Protein AF-X0TMW6-F1 (afdb_monomer)

Foldseek 3Di:
DDDDDPDPDDVVVVLPQCDWFLCSFPPQHPVLSVLCVVLPNGTLVSLLPDDLVSSVVSVDDSVSSVRSNVSSVVRDDDDDDDPVVVVVD

pLDDT: mean 86.21, std 16.92, range [39.09, 98.12]

Mean predicted aligned error: 8.36 Å

Sequence (89 aa):
MVRMDEKAVDPREYYRAKYQTIEDLPGLGPAGASKLRESGFRTVQAIATATLIELKAAGIGEDTALKAIKAARMSLEVKFVTGAELLEL

Organism: NCBI:txid412755

InterPro domains:
  IPR010995 DNA repair Rad51/transcription factor NusA, alpha-helical [SSF47794] (18-73)
  IPR060101 SAM-like helix-hairpin-helix tandem [PF14520] (22-73)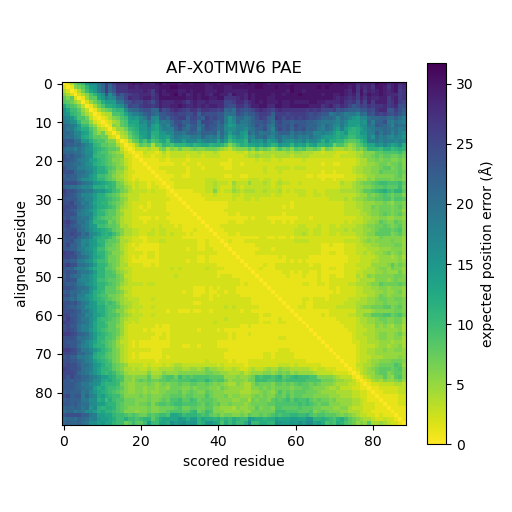

Radius of gyration: 17.72 Å; Cα contacts (8 Å, |Δi|>4): 81; chains: 1; bounding box: 32×45×48 Å

Solvent-accessible surface area (backbone atoms only — not comparable to full-atom values): 5396 Å² total; per-residue (Å²): 136,84,84,74,84,81,72,78,75,58,76,68,66,81,64,67,45,84,48,80,46,49,51,63,32,61,82,24,46,71,72,54,36,48,38,32,41,77,67,69,41,80,44,35,65,48,44,38,73,51,53,67,66,59,40,40,74,39,72,40,55,68,71,41,36,52,46,28,27,52,52,33,45,73,40,53,88,81,81,90,72,54,80,68,58,60,76,74,109

Secondary structure (DSSP, 8-state):
----------TTGGG--S--SGGGSTT--HHHHHHHHHTT--SHHHHHH--HHHHHHTT--HHHHHHHHHHHHHHS------HHHHHH-

Structure (mmCIF, N/CA/C/O backbone):
data_AF-X0TMW6-F1
#
_entry.id   AF-X0TMW6-F1
#
loop_
_atom_site.group_PDB
_atom_site.id
_atom_site.type_symbol
_atom_site.label_atom_id
_atom_site.label_alt_id
_atom_site.label_comp_id
_atom_site.label_asym_id
_atom_site.label_entity_id
_atom_site.label_seq_id
_atom_site.pdbx_PDB_ins_code
_atom_site.Cartn_x
_atom_site.Cartn_y
_atom_site.Cartn_z
_atom_site.occupancy
_atom_site.B_iso_or_equiv
_atom_site.auth_seq_id
_atom_site.auth_comp_id
_atom_site.auth_asym_id
_atom_site.auth_atom_id
_atom_site.pdbx_PDB_model_num
ATOM 1 N N . MET A 1 1 ? 2.147 -36.324 -36.890 1.00 40.59 1 MET A N 1
ATOM 2 C CA . MET A 1 1 ? 2.440 -34.886 -37.068 1.00 40.59 1 MET A CA 1
ATOM 3 C C . MET A 1 1 ? 1.279 -34.123 -36.450 1.00 40.59 1 MET A C 1
ATOM 5 O O . MET A 1 1 ? 0.228 -34.027 -37.068 1.00 40.59 1 MET A O 1
ATOM 9 N N . VAL A 1 2 ? 1.395 -33.760 -35.171 1.00 39.09 2 VAL A N 1
ATOM 10 C CA . VAL A 1 2 ? 0.295 -33.146 -34.413 1.00 39.09 2 VAL A CA 1
ATOM 11 C C . VAL A 1 2 ? 0.237 -31.667 -34.781 1.00 39.09 2 VAL A C 1
ATOM 13 O O . VAL A 1 2 ? 1.223 -30.958 -34.601 1.00 39.09 2 VAL A O 1
ATOM 16 N N . ARG A 1 3 ? -0.898 -31.210 -35.312 1.00 48.31 3 ARG A N 1
ATOM 17 C CA . ARG A 1 3 ? -1.256 -29.791 -35.273 1.00 48.31 3 ARG A CA 1
ATOM 18 C C . ARG A 1 3 ? -1.893 -29.566 -33.909 1.00 48.31 3 ARG A C 1
ATOM 20 O O . ARG A 1 3 ? -2.975 -30.087 -33.668 1.00 48.31 3 ARG A O 1
ATOM 27 N N . MET A 1 4 ? -1.165 -28.915 -33.008 1.00 46.34 4 MET A N 1
ATOM 28 C CA . MET A 1 4 ? -1.722 -28.417 -31.756 1.00 46.34 4 MET A CA 1
ATOM 29 C C . MET A 1 4 ? -2.144 -26.972 -31.980 1.00 46.34 4 MET A C 1
ATOM 31 O O . MET A 1 4 ? -1.369 -26.165 -32.487 1.00 46.34 4 MET A O 1
ATOM 35 N N . ASP A 1 5 ? -3.396 -26.704 -31.649 1.00 50.72 5 ASP A N 1
ATOM 36 C CA . ASP A 1 5 ? -4.048 -25.409 -31.645 1.00 50.72 5 ASP A CA 1
ATOM 37 C C . ASP A 1 5 ? -3.246 -24.373 -30.843 1.00 50.72 5 ASP A C 1
ATOM 39 O O . ASP A 1 5 ? -3.239 -24.379 -29.611 1.00 50.72 5 ASP A O 1
ATOM 43 N N . GLU A 1 6 ? -2.600 -23.441 -31.540 1.00 52.47 6 GLU A N 1
ATOM 44 C CA . GLU A 1 6 ? -2.086 -22.213 -30.941 1.00 52.47 6 GLU A CA 1
ATOM 45 C C . GLU A 1 6 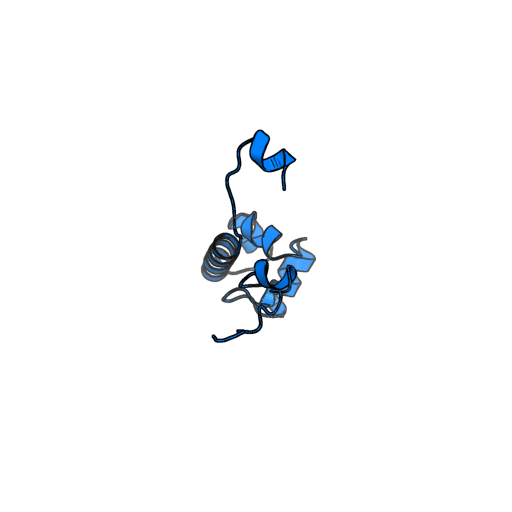? -3.276 -21.265 -30.737 1.00 52.47 6 GLU A C 1
ATOM 47 O O . GLU A 1 6 ? -3.599 -20.425 -31.577 1.00 52.47 6 GLU A O 1
ATOM 52 N N . LYS A 1 7 ? -4.015 -21.451 -29.636 1.00 51.19 7 LYS A N 1
ATOM 53 C CA . LYS A 1 7 ? -4.957 -20.424 -29.187 1.00 51.19 7 LYS A CA 1
ATOM 54 C C . LYS A 1 7 ? -4.141 -19.194 -28.803 1.00 51.19 7 LYS A C 1
ATOM 56 O O . LYS A 1 7 ? -3.396 -19.237 -27.829 1.00 51.19 7 LYS A O 1
ATOM 61 N N . ALA A 1 8 ? -4.307 -18.117 -29.566 1.00 53.62 8 ALA A N 1
ATOM 62 C CA . ALA A 1 8 ? -3.790 -16.801 -29.224 1.00 53.62 8 ALA A CA 1
ATOM 63 C C . ALA A 1 8 ? -4.200 -16.458 -27.782 1.00 53.62 8 ALA A C 1
ATOM 65 O O . ALA A 1 8 ? -5.391 -16.363 -27.477 1.00 53.62 8 ALA A O 1
ATOM 66 N N . VAL A 1 9 ? -3.212 -16.331 -26.894 1.00 54.84 9 VAL A N 1
ATOM 67 C CA . VAL A 1 9 ? -3.413 -15.818 -25.536 1.00 54.84 9 VAL A CA 1
ATOM 68 C C . VAL A 1 9 ? -3.932 -14.393 -25.684 1.00 54.84 9 VAL A C 1
ATOM 70 O O . VAL A 1 9 ? -3.284 -13.564 -26.324 1.00 54.84 9 VAL A O 1
ATOM 73 N N . ASP A 1 10 ? -5.123 -14.120 -25.152 1.00 58.16 10 ASP A N 1
ATOM 74 C CA . ASP A 1 10 ? -5.682 -12.773 -25.168 1.00 58.16 10 ASP A CA 1
ATOM 75 C C . ASP A 1 10 ? -4.682 -11.829 -24.468 1.00 58.16 10 ASP A C 1
ATOM 77 O O . ASP A 1 10 ? -4.292 -12.102 -23.330 1.00 58.16 10 ASP A O 1
ATOM 81 N N . PRO A 1 11 ? -4.237 -10.728 -25.102 1.00 53.44 11 PRO A N 1
ATOM 82 C CA . PRO A 1 11 ? -3.215 -9.853 -24.526 1.00 53.44 11 PRO A CA 1
ATOM 83 C C . PRO A 1 11 ? -3.612 -9.264 -23.162 1.00 53.44 11 PRO A C 1
ATOM 85 O O . PRO A 1 11 ? -2.756 -8.789 -22.420 1.00 53.44 11 PRO A O 1
ATOM 88 N N . ARG A 1 12 ? -4.904 -9.291 -22.803 1.00 58.00 12 ARG A N 1
ATOM 89 C CA . ARG A 1 12 ? -5.412 -8.826 -21.507 1.00 58.00 12 ARG A CA 1
ATOM 90 C C . ARG A 1 12 ? -5.272 -9.892 -20.418 1.00 58.00 12 ARG A C 1
ATOM 92 O O . ARG A 1 12 ? -5.275 -9.527 -19.245 1.00 58.00 12 ARG A O 1
ATOM 99 N N . GLU A 1 13 ? -5.096 -11.172 -20.761 1.00 56.53 13 GLU A N 1
ATOM 100 C CA . GLU A 1 13 ? -4.718 -12.207 -19.785 1.00 56.53 13 GLU A CA 1
ATOM 101 C C . GLU A 1 13 ? -3.308 -11.980 -19.232 1.00 56.53 13 GLU A C 1
ATOM 103 O O . GLU A 1 13 ? -3.068 -12.266 -18.058 1.00 56.53 13 GLU A O 1
ATOM 108 N N . TYR A 1 14 ? -2.407 -11.384 -20.024 1.00 51.56 14 TYR A N 1
ATOM 109 C CA . TYR A 1 14 ? -1.038 -11.062 -19.604 1.00 51.56 14 TYR A CA 1
ATOM 110 C C . TYR A 1 14 ? -0.996 -10.079 -18.415 1.00 51.56 14 TYR A C 1
ATOM 112 O O . TYR A 1 14 ? -0.055 -10.090 -17.630 1.00 51.56 14 TYR A O 1
ATOM 120 N N . TYR A 1 15 ? -2.051 -9.277 -18.223 1.00 56.75 15 TYR A N 1
ATOM 121 C CA . TYR A 1 15 ? -2.136 -8.252 -17.176 1.00 56.75 15 TYR A CA 1
ATOM 122 C C . TYR A 1 15 ? -3.155 -8.560 -16.082 1.00 56.75 15 TYR A C 1
ATOM 124 O O . TYR A 1 15 ? -3.660 -7.636 -15.435 1.00 56.75 15 TYR A O 1
ATOM 132 N N . ARG A 1 16 ? -3.495 -9.833 -15.838 1.00 62.88 16 ARG A N 1
ATOM 133 C CA . ARG A 1 16 ? -4.407 -10.160 -14.737 1.00 62.88 16 ARG A CA 1
ATOM 134 C C . ARG A 1 16 ? -3.710 -9.947 -13.389 1.00 62.88 16 ARG A C 1
ATOM 136 O O . ARG A 1 16 ? -3.206 -10.879 -12.769 1.00 62.88 16 ARG A O 1
ATOM 143 N N . ALA A 1 17 ? -3.696 -8.694 -12.936 1.00 68.81 17 ALA A N 1
ATOM 144 C CA . ALA A 1 17 ? -3.207 -8.314 -11.624 1.00 68.81 17 ALA A CA 1
ATOM 145 C C . ALA A 1 17 ? -3.939 -9.138 -10.562 1.00 68.81 17 ALA A C 1
ATOM 147 O O . ALA A 1 17 ? -5.160 -9.310 -10.618 1.00 68.81 17 ALA A O 1
ATOM 148 N N . LYS A 1 18 ? -3.181 -9.645 -9.585 1.00 83.88 18 LYS A N 1
ATOM 149 C CA . LYS A 1 18 ? -3.710 -10.482 -8.499 1.00 83.88 18 LYS A CA 1
ATOM 150 C C . LYS A 1 18 ? -4.864 -9.810 -7.744 1.00 83.88 18 LYS A C 1
ATOM 152 O O . LYS A 1 18 ? -5.753 -10.501 -7.259 1.00 83.88 18 LYS A O 1
ATOM 157 N N . TYR A 1 19 ? -4.836 -8.483 -7.656 1.00 90.38 19 TYR A N 1
ATOM 158 C CA . TYR A 1 19 ? -5.870 -7.659 -7.042 1.00 90.38 19 TYR A CA 1
ATOM 159 C C . TYR A 1 19 ? -6.323 -6.620 -8.067 1.00 90.38 19 TYR A C 1
ATOM 161 O O . TYR A 1 19 ? -5.486 -5.900 -8.614 1.00 90.38 19 TYR A O 1
ATOM 169 N N . GLN A 1 20 ? -7.626 -6.555 -8.347 1.00 88.94 20 GLN A N 1
ATOM 170 C CA . GLN A 1 20 ? -8.184 -5.632 -9.343 1.00 88.94 20 GLN A CA 1
ATOM 171 C C . GLN A 1 20 ? -8.825 -4.411 -8.679 1.00 88.94 20 GLN A C 1
ATOM 173 O O . GLN A 1 20 ? -8.745 -3.294 -9.190 1.00 88.94 20 GLN A O 1
ATOM 178 N N . THR A 1 21 ? -9.429 -4.620 -7.515 1.00 94.00 21 THR A N 1
ATOM 179 C CA . THR A 1 21 ? -10.128 -3.622 -6.712 1.00 94.00 21 THR A CA 1
ATOM 180 C C . THR A 1 21 ? -9.483 -3.485 -5.334 1.00 94.00 21 THR A C 1
ATOM 182 O O . THR A 1 21 ? -8.677 -4.317 -4.916 1.00 94.00 21 THR A O 1
ATOM 185 N N . ILE A 1 22 ? -9.815 -2.412 -4.611 1.00 95.56 22 ILE A N 1
ATOM 186 C CA . ILE A 1 22 ? -9.283 -2.183 -3.258 1.00 95.56 22 ILE A CA 1
ATOM 187 C C . ILE A 1 22 ? -9.783 -3.275 -2.302 1.00 95.56 22 ILE A C 1
ATOM 189 O O . ILE A 1 22 ? -9.060 -3.677 -1.397 1.00 95.56 22 ILE A O 1
ATOM 193 N N . GLU A 1 23 ? -10.996 -3.769 -2.531 1.00 95.44 23 GLU A N 1
ATOM 194 C CA . GLU A 1 23 ? -11.656 -4.824 -1.767 1.00 95.44 23 GLU A CA 1
ATOM 195 C C . GLU A 1 23 ? -10.997 -6.201 -1.927 1.00 95.44 23 GLU A C 1
ATOM 197 O O . GLU A 1 23 ? -11.189 -7.077 -1.087 1.00 95.44 23 GLU A O 1
ATOM 202 N N . ASP A 1 24 ? -10.210 -6.399 -2.987 1.00 94.12 24 ASP A N 1
ATOM 203 C CA . ASP A 1 24 ? -9.461 -7.642 -3.183 1.00 94.12 24 ASP A CA 1
ATOM 204 C C . ASP A 1 24 ? -8.207 -7.702 -2.291 1.00 94.12 24 ASP A C 1
ATOM 206 O O . ASP A 1 24 ? -7.621 -8.772 -2.100 1.00 94.12 24 ASP A O 1
ATOM 210 N N . LEU A 1 25 ? -7.766 -6.564 -1.737 1.00 95.38 25 LEU A N 1
ATOM 211 C CA . LEU A 1 25 ? -6.581 -6.503 -0.887 1.00 95.38 25 LEU A CA 1
ATOM 212 C C . LEU A 1 25 ? -6.850 -7.114 0.499 1.00 95.38 25 LEU A C 1
ATOM 214 O O . LEU A 1 25 ? -7.904 -6.904 1.104 1.00 95.38 25 LEU A O 1
ATOM 218 N N . PRO A 1 26 ? -5.866 -7.828 1.071 1.00 94.19 26 PRO A N 1
ATOM 219 C CA . PRO A 1 26 ? -6.042 -8.525 2.337 1.00 94.19 26 PRO A CA 1
ATOM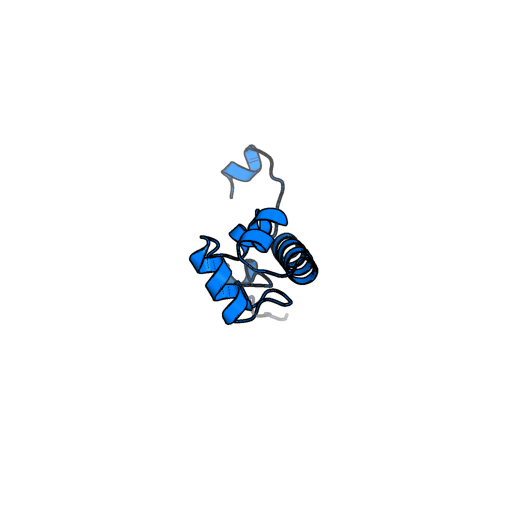 220 C C . PRO A 1 26 ? -6.383 -7.555 3.472 1.00 94.19 26 PRO A C 1
ATOM 222 O O . PRO A 1 26 ? -5.622 -6.639 3.782 1.00 94.19 26 PRO A O 1
ATOM 225 N N . GLY A 1 27 ? -7.519 -7.801 4.126 1.00 92.00 27 GLY A N 1
ATOM 226 C CA . GLY A 1 27 ? -8.001 -7.002 5.255 1.00 92.00 27 GLY A CA 1
ATOM 227 C C . GLY A 1 27 ? -8.773 -5.737 4.865 1.00 92.00 27 GLY A C 1
ATOM 228 O O . GLY A 1 27 ? -9.250 -5.036 5.757 1.00 92.00 27 GLY A O 1
ATOM 229 N N . LEU A 1 28 ? -8.946 -5.456 3.569 1.00 94.75 28 LEU A N 1
ATOM 230 C CA . LEU A 1 28 ? -9.773 -4.357 3.079 1.00 94.75 28 LEU A CA 1
ATOM 231 C C . LEU A 1 28 ? -11.102 -4.902 2.553 1.00 94.75 28 LEU A C 1
ATOM 233 O O . LEU A 1 28 ? -11.203 -5.353 1.428 1.00 94.75 28 LEU A O 1
ATOM 237 N N . GLY A 1 29 ? -12.141 -4.858 3.387 1.00 91.62 29 GLY A N 1
ATOM 238 C CA . GLY A 1 29 ? -13.516 -5.109 2.944 1.00 91.62 29 GLY A CA 1
ATOM 239 C C . GLY A 1 29 ? -14.188 -3.856 2.356 1.00 91.62 29 GLY A C 1
ATOM 240 O O . GLY A 1 29 ? -13.578 -2.782 2.327 1.00 91.62 29 GLY A O 1
ATOM 241 N N . PRO A 1 30 ? -15.484 -3.935 1.995 1.00 94.69 30 PRO A N 1
ATOM 242 C CA . PRO A 1 30 ? -16.232 -2.826 1.387 1.00 94.69 30 PRO A CA 1
ATOM 243 C C . PRO A 1 30 ? -16.182 -1.523 2.201 1.00 94.69 30 PRO A C 1
ATOM 245 O O . PRO A 1 30 ? -16.005 -0.440 1.649 1.00 94.69 30 PRO A O 1
ATOM 248 N N . ALA A 1 31 ? -16.266 -1.624 3.532 1.00 95.06 31 ALA A N 1
ATOM 249 C CA . ALA A 1 31 ? -16.201 -0.468 4.427 1.00 95.06 31 ALA A CA 1
ATOM 250 C C . ALA A 1 31 ? -14.812 0.198 4.442 1.00 95.06 31 ALA A C 1
ATOM 252 O O . ALA A 1 31 ? -14.714 1.423 4.465 1.00 95.06 31 ALA A O 1
ATOM 253 N N . GLY A 1 32 ? -13.735 -0.596 4.411 1.00 95.25 32 GLY A N 1
ATOM 254 C CA . GLY A 1 32 ? -12.368 -0.072 4.323 1.00 95.25 32 GLY A CA 1
ATOM 255 C C . GLY A 1 32 ? -12.114 0.600 2.974 1.00 95.25 32 GLY A C 1
ATOM 256 O O . GLY A 1 32 ? -11.557 1.693 2.921 1.00 95.25 32 GLY A O 1
ATOM 257 N N . ALA A 1 33 ? -12.601 -0.011 1.893 1.00 96.12 33 ALA A N 1
ATOM 258 C CA . ALA A 1 33 ? -12.502 0.552 0.555 1.00 96.12 33 ALA A CA 1
ATOM 259 C C . ALA A 1 33 ? -13.304 1.858 0.397 1.00 96.12 33 ALA A C 1
ATOM 261 O O . ALA A 1 33 ? -12.822 2.774 -0.263 1.00 96.12 33 ALA A O 1
ATOM 262 N N . SER A 1 34 ? -14.478 1.992 1.030 1.00 97.00 34 SER A N 1
ATOM 263 C CA . SER A 1 34 ? -15.229 3.262 1.055 1.00 97.00 34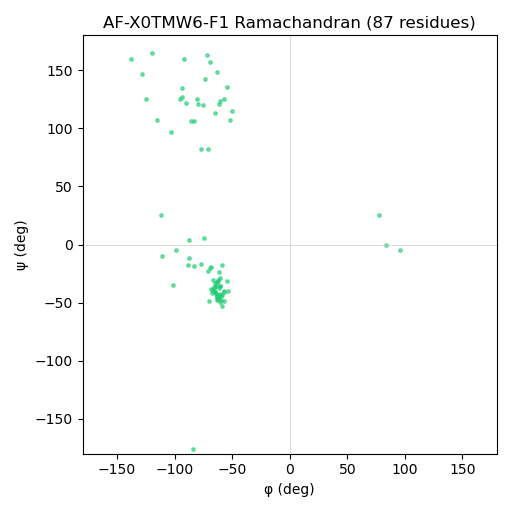 SER A CA 1
ATOM 264 C C . SER A 1 34 ? -14.406 4.391 1.673 1.00 97.00 34 SER A C 1
ATOM 266 O O . SER A 1 34 ? -14.164 5.394 1.006 1.00 97.00 34 SER A O 1
ATOM 268 N N . LYS A 1 35 ? -13.869 4.185 2.883 1.00 96.69 35 LYS A N 1
ATOM 269 C CA . LYS A 1 35 ? -13.057 5.196 3.584 1.00 96.69 35 LYS A CA 1
ATOM 270 C C . LYS A 1 35 ? -11.843 5.647 2.773 1.00 96.69 35 LYS A C 1
ATOM 272 O O . LYS A 1 35 ? -11.511 6.832 2.718 1.00 96.69 35 LYS A O 1
ATOM 277 N N . LEU A 1 36 ? -11.185 4.692 2.116 1.00 97.44 36 LEU A N 1
ATOM 278 C CA . LEU A 1 36 ? -10.055 4.955 1.231 1.00 97.44 36 LEU A CA 1
ATOM 279 C C . LEU A 1 36 ? -10.477 5.789 0.014 1.00 97.44 36 LEU A C 1
ATOM 281 O O . LEU A 1 36 ? -9.799 6.765 -0.304 1.00 97.44 36 LEU A O 1
ATOM 285 N N . ARG A 1 37 ? -11.623 5.484 -0.610 1.00 96.81 37 ARG A N 1
ATOM 286 C CA . ARG A 1 37 ? -12.170 6.263 -1.736 1.00 96.81 37 ARG A CA 1
ATOM 287 C C . ARG A 1 37 ? -12.578 7.676 -1.340 1.00 96.81 37 ARG A C 1
ATOM 289 O O . ARG A 1 37 ? -12.319 8.602 -2.109 1.00 96.81 37 ARG A O 1
ATOM 296 N N . GLU A 1 38 ? -13.174 7.841 -0.163 1.00 96.75 38 GLU A N 1
ATOM 297 C CA . GLU A 1 38 ? -13.507 9.144 0.430 1.00 96.75 38 GLU A CA 1
ATOM 298 C C . GLU A 1 38 ? -12.242 9.977 0.688 1.00 96.75 38 GLU A C 1
ATOM 300 O O . GLU A 1 38 ? -12.256 11.193 0.523 1.00 96.75 38 GLU A O 1
ATOM 305 N N . SER A 1 39 ? -11.124 9.308 0.984 1.00 96.00 39 SER A N 1
ATOM 306 C CA . SER A 1 39 ? -9.798 9.914 1.162 1.00 96.00 39 SER A CA 1
ATOM 307 C C . SER A 1 39 ? -8.997 10.064 -0.144 1.00 96.00 39 SER A C 1
ATOM 309 O O . SER A 1 39 ? -7.846 10.486 -0.112 1.00 96.00 39 SER A O 1
ATOM 311 N N . GLY A 1 40 ? -9.577 9.721 -1.302 1.00 95.69 40 GLY A N 1
ATOM 312 C CA . GLY A 1 40 ? -8.959 9.890 -2.625 1.00 95.69 40 GLY A CA 1
ATOM 313 C C . GLY A 1 40 ? -8.240 8.661 -3.198 1.00 95.69 40 GLY A C 1
ATOM 314 O O . GLY A 1 40 ? -7.850 8.675 -4.366 1.00 95.69 40 GLY A O 1
ATOM 315 N N . PHE A 1 41 ? -8.126 7.561 -2.453 1.00 97.44 41 PHE A N 1
ATOM 316 C CA . PHE A 1 41 ? -7.535 6.310 -2.934 1.00 97.44 41 PHE A CA 1
ATOM 317 C C . PHE A 1 41 ? -8.588 5.466 -3.656 1.00 97.44 41 PHE A C 1
ATOM 319 O O . PHE A 1 41 ? -9.472 4.879 -3.035 1.00 97.44 41 PHE A O 1
ATOM 326 N N . ARG A 1 42 ? -8.512 5.407 -4.990 1.00 96.00 42 ARG A N 1
ATOM 327 C CA . ARG A 1 42 ? -9.534 4.740 -5.824 1.00 96.00 42 ARG A CA 1
ATOM 328 C C . ARG A 1 42 ? -9.072 3.459 -6.507 1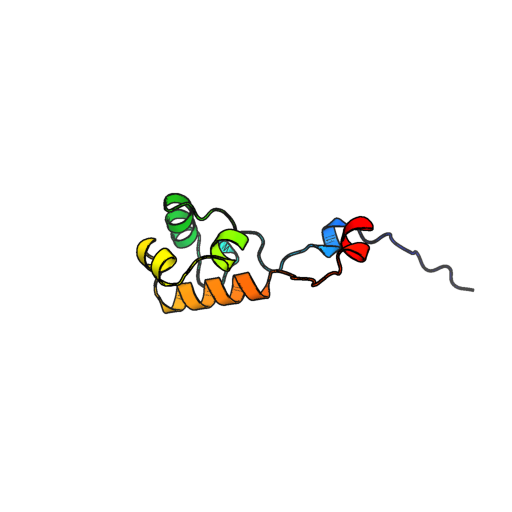.00 96.00 42 ARG A C 1
ATOM 330 O O . ARG A 1 42 ? -9.905 2.743 -7.053 1.00 96.00 42 ARG A O 1
ATOM 337 N N . THR A 1 43 ? -7.776 3.164 -6.475 1.00 95.94 43 THR A N 1
ATOM 338 C CA . THR A 1 43 ? -7.179 2.045 -7.209 1.00 95.94 43 THR A CA 1
ATOM 339 C C . THR A 1 43 ? -6.155 1.297 -6.360 1.00 95.94 43 THR A C 1
ATOM 341 O O . THR A 1 43 ? -5.613 1.846 -5.399 1.00 95.94 43 THR A O 1
ATOM 344 N N . VAL A 1 44 ? -5.853 0.050 -6.732 1.00 95.12 44 VAL A N 1
ATOM 345 C CA . VAL A 1 44 ? -4.801 -0.755 -6.084 1.00 95.12 44 VAL A CA 1
ATOM 346 C C . VAL A 1 44 ? -3.434 -0.075 -6.216 1.00 95.12 44 VAL A C 1
ATOM 348 O O . VAL A 1 44 ? -2.651 -0.071 -5.270 1.00 95.12 44 VAL A O 1
ATOM 351 N N . GLN A 1 45 ? -3.174 0.582 -7.349 1.00 94.00 45 GLN A N 1
ATOM 352 C CA . GLN A 1 45 ? -1.964 1.371 -7.586 1.00 94.00 45 GLN A CA 1
ATOM 353 C C . GLN A 1 45 ? -1.831 2.515 -6.579 1.00 94.00 45 GLN A C 1
ATOM 355 O O . GLN A 1 45 ? -0.751 2.714 -6.031 1.00 94.00 45 GLN A O 1
ATOM 360 N N . ALA A 1 46 ? -2.933 3.214 -6.285 1.00 96.44 46 ALA A N 1
ATOM 361 C CA . ALA A 1 46 ? -2.933 4.283 -5.292 1.00 96.44 46 ALA A CA 1
ATOM 362 C C . ALA A 1 46 ? -2.556 3.749 -3.899 1.00 96.44 46 ALA A C 1
ATOM 364 O O . ALA A 1 46 ? -1.802 4.397 -3.180 1.00 96.44 46 ALA A O 1
ATOM 365 N N . ILE A 1 47 ? -3.007 2.540 -3.542 1.00 97.06 47 ILE A N 1
ATOM 366 C CA . ILE A 1 47 ? -2.608 1.874 -2.292 1.00 97.06 47 ILE A CA 1
ATOM 367 C C . ILE A 1 47 ? -1.134 1.454 -2.318 1.00 97.06 47 ILE A C 1
ATOM 369 O O . ILE A 1 47 ? -0.441 1.580 -1.311 1.00 97.06 47 ILE A O 1
ATOM 373 N N . ALA A 1 48 ? -0.627 0.983 -3.458 1.00 95.50 48 ALA A N 1
ATOM 374 C CA . ALA A 1 48 ? 0.771 0.583 -3.591 1.00 95.50 48 ALA A CA 1
ATOM 375 C C . ALA A 1 48 ? 1.747 1.761 -3.402 1.00 95.50 48 ALA A C 1
ATOM 377 O O . ALA A 1 48 ? 2.836 1.571 -2.850 1.00 95.50 48 ALA A O 1
ATOM 378 N N . THR A 1 49 ? 1.363 2.966 -3.834 1.00 95.62 49 THR A N 1
ATOM 379 C CA . THR A 1 49 ? 2.179 4.186 -3.713 1.00 95.62 49 THR A CA 1
ATOM 380 C C . THR A 1 49 ? 1.967 4.946 -2.406 1.00 95.62 49 THR A C 1
ATOM 382 O O . THR A 1 49 ? 2.809 5.764 -2.049 1.00 95.62 49 THR A O 1
ATOM 385 N N . ALA A 1 50 ? 0.877 4.683 -1.686 1.00 97.62 50 ALA A N 1
ATOM 386 C CA . ALA A 1 50 ? 0.564 5.358 -0.435 1.00 97.62 50 ALA A CA 1
ATOM 387 C C . ALA A 1 50 ? 1.512 4.973 0.713 1.00 97.62 50 ALA A C 1
ATOM 389 O O . ALA A 1 50 ? 2.125 3.897 0.745 1.00 97.62 50 ALA A O 1
ATOM 390 N N . THR A 1 51 ? 1.596 5.860 1.698 1.00 97.62 51 THR A N 1
ATOM 391 C CA . THR A 1 51 ? 2.300 5.641 2.960 1.00 97.62 51 THR A CA 1
ATOM 392 C C . THR A 1 51 ? 1.368 5.083 4.034 1.00 97.62 51 THR A C 1
ATOM 394 O O . THR A 1 51 ? 0.147 5.239 4.001 1.00 97.62 51 THR A O 1
ATOM 397 N N . LEU A 1 52 ? 1.960 4.461 5.055 1.00 97.88 52 LEU A N 1
ATOM 398 C CA . LEU A 1 52 ? 1.219 3.970 6.217 1.00 97.88 52 LEU A CA 1
ATOM 399 C C . LEU A 1 52 ? 0.424 5.085 6.918 1.00 97.88 52 LEU A C 1
ATOM 401 O O . LEU A 1 52 ? -0.701 4.860 7.357 1.00 97.88 52 LEU A O 1
ATOM 405 N N . ILE A 1 53 ? 1.012 6.280 7.027 1.00 98.12 53 ILE A N 1
ATOM 406 C CA . ILE A 1 53 ? 0.406 7.422 7.721 1.00 98.12 53 ILE A CA 1
ATOM 407 C C . ILE A 1 53 ? -0.865 7.872 6.996 1.00 98.12 53 ILE A C 1
ATOM 409 O O . ILE A 1 53 ? -1.875 8.119 7.651 1.00 98.12 53 ILE A O 1
ATOM 413 N N . GLU A 1 54 ? -0.849 7.906 5.663 1.00 98.00 54 GLU A N 1
ATOM 414 C CA . GLU A 1 54 ? -2.017 8.270 4.855 1.00 98.00 54 GLU A CA 1
ATOM 415 C C . GLU A 1 54 ? -3.173 7.278 5.032 1.00 98.00 54 GLU A C 1
ATOM 417 O O . GLU A 1 54 ? -4.308 7.689 5.268 1.00 98.00 54 GLU A O 1
ATOM 422 N N . LEU A 1 55 ? -2.898 5.967 5.006 1.00 97.38 55 LEU A N 1
ATOM 423 C CA . LEU A 1 55 ? -3.941 4.958 5.229 1.00 97.38 55 LEU A CA 1
ATOM 424 C C . LEU A 1 55 ? -4.493 5.007 6.661 1.00 97.38 55 LEU A C 1
ATOM 426 O O . LEU A 1 55 ? -5.695 4.825 6.866 1.00 97.38 55 LEU A O 1
ATOM 430 N N . LYS A 1 56 ? -3.643 5.288 7.655 1.00 97.81 56 LYS A N 1
ATOM 431 C CA . LYS A 1 56 ? -4.088 5.493 9.040 1.00 97.81 56 LYS A CA 1
ATOM 432 C C . LYS A 1 56 ? -4.977 6.728 9.169 1.00 97.81 56 LYS A C 1
ATOM 434 O O . LYS A 1 56 ? -5.998 6.659 9.850 1.00 97.81 56 LYS A O 1
ATOM 439 N N . ALA A 1 57 ? -4.635 7.822 8.489 1.00 97.31 57 ALA A N 1
ATOM 440 C CA . ALA A 1 57 ? -5.465 9.025 8.438 1.00 97.31 57 ALA A CA 1
ATOM 441 C C . ALA A 1 57 ? -6.825 8.761 7.762 1.00 97.31 57 ALA A C 1
ATOM 443 O O . ALA A 1 57 ? -7.835 9.302 8.202 1.00 97.31 57 ALA A O 1
ATOM 444 N N . ALA A 1 58 ? -6.875 7.849 6.785 1.00 96.56 58 ALA A N 1
ATOM 445 C CA . ALA A 1 58 ? -8.113 7.343 6.185 1.00 96.56 58 ALA A CA 1
ATOM 446 C C . ALA A 1 58 ? -8.894 6.358 7.089 1.00 9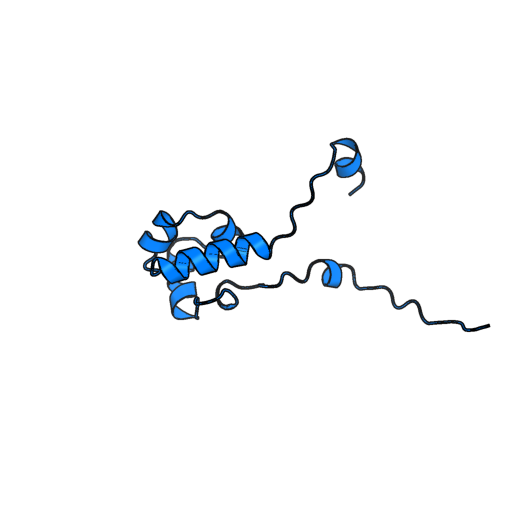6.56 58 ALA A C 1
ATOM 448 O O . ALA A 1 58 ? -9.885 5.762 6.671 1.00 96.56 58 ALA A O 1
ATOM 449 N N . GLY A 1 59 ? -8.466 6.144 8.338 1.00 95.75 59 GLY A N 1
ATOM 450 C CA . GLY A 1 59 ? -9.168 5.295 9.300 1.00 95.75 59 GLY A CA 1
ATOM 451 C C . GLY A 1 59 ? -8.972 3.793 9.083 1.00 95.75 59 GLY A C 1
ATOM 452 O O . GLY A 1 59 ? -9.838 3.004 9.481 1.00 95.75 59 GLY A O 1
ATOM 453 N N . ILE A 1 60 ? -7.861 3.397 8.453 1.00 97.81 60 ILE A N 1
ATOM 454 C CA . ILE A 1 60 ? -7.426 2.002 8.330 1.00 97.81 60 ILE A CA 1
ATOM 455 C C . ILE A 1 60 ? -6.457 1.667 9.471 1.00 97.81 60 ILE A C 1
ATOM 457 O O . ILE A 1 60 ? -5.544 2.430 9.779 1.00 97.81 60 ILE A O 1
ATOM 461 N N . GLY A 1 61 ? -6.651 0.511 10.111 1.00 97.25 61 GLY A N 1
ATOM 462 C CA . GLY A 1 61 ? -5.750 0.032 11.163 1.00 97.25 61 GLY A CA 1
ATOM 463 C C . GLY A 1 61 ? -4.335 -0.227 10.635 1.00 97.25 61 GLY A C 1
ATOM 464 O O . GLY A 1 61 ? -4.163 -0.630 9.489 1.00 97.25 61 GLY A O 1
ATOM 465 N N . GLU A 1 62 ? -3.321 -0.025 11.478 1.00 97.19 62 GLU A N 1
ATOM 466 C CA . GLU A 1 62 ? -1.904 -0.091 11.085 1.00 97.19 62 GLU A CA 1
ATOM 467 C C . GLU A 1 62 ? -1.500 -1.432 10.452 1.00 97.19 62 GLU A C 1
ATOM 469 O O . GLU A 1 62 ? -0.913 -1.452 9.370 1.00 97.19 62 GLU A O 1
ATOM 474 N N . ASP A 1 63 ? -1.867 -2.550 11.082 1.00 97.31 63 ASP A N 1
ATOM 475 C CA . ASP A 1 63 ? -1.566 -3.894 10.574 1.00 97.31 63 ASP A CA 1
ATOM 476 C C . ASP A 1 63 ? -2.244 -4.163 9.216 1.00 97.31 63 ASP A C 1
ATOM 478 O O . ASP A 1 63 ? -1.602 -4.630 8.272 1.00 97.31 63 ASP A O 1
ATOM 482 N N . THR A 1 64 ? -3.518 -3.781 9.077 1.00 97.31 64 THR A N 1
ATOM 483 C CA . THR A 1 64 ? -4.259 -3.871 7.810 1.00 97.31 64 THR A CA 1
ATOM 484 C C . THR A 1 64 ? -3.621 -3.009 6.725 1.00 97.31 64 THR A C 1
ATOM 486 O O . THR A 1 64 ? -3.445 -3.470 5.600 1.00 97.31 64 THR A O 1
ATOM 489 N N . ALA A 1 65 ? -3.240 -1.772 7.049 1.00 97.81 65 ALA A N 1
ATOM 490 C CA . ALA A 1 65 ? -2.618 -0.853 6.106 1.00 97.81 65 ALA A CA 1
ATOM 491 C C . ALA A 1 65 ? -1.274 -1.396 5.597 1.00 97.81 65 ALA A C 1
ATOM 493 O O . ALA A 1 65 ? -1.047 -1.434 4.389 1.00 97.81 65 ALA A O 1
ATOM 494 N N . LEU A 1 66 ? -0.413 -1.896 6.490 1.00 97.62 66 LEU A N 1
ATOM 495 C CA . LEU A 1 66 ? 0.860 -2.519 6.113 1.00 97.62 66 LEU A CA 1
ATOM 496 C C . LEU A 1 66 ? 0.661 -3.733 5.195 1.00 97.62 66 LEU A C 1
ATOM 498 O O . LEU A 1 66 ? 1.355 -3.864 4.181 1.00 97.62 66 LEU A O 1
ATOM 502 N N . LYS A 1 67 ? -0.301 -4.606 5.521 1.00 97.00 67 LYS A N 1
ATOM 503 C CA . LYS A 1 67 ? -0.641 -5.779 4.701 1.00 97.00 67 LYS A CA 1
ATOM 504 C C . LYS A 1 67 ? -1.157 -5.374 3.324 1.00 97.00 67 LYS A C 1
ATOM 506 O O . LYS A 1 67 ? -0.687 -5.924 2.329 1.00 97.00 67 LYS A O 1
ATOM 511 N N . ALA A 1 68 ? -2.060 -4.398 3.260 1.00 96.88 68 ALA A N 1
ATOM 512 C CA . ALA A 1 68 ? -2.625 -3.898 2.014 1.00 96.88 68 ALA A CA 1
ATOM 513 C C . ALA A 1 68 ? -1.558 -3.256 1.115 1.00 96.88 68 ALA A C 1
ATOM 515 O O . ALA A 1 68 ? -1.457 -3.627 -0.051 1.00 96.88 68 ALA A O 1
ATOM 516 N N . ILE A 1 69 ? -0.706 -2.373 1.654 1.00 96.75 69 ILE A N 1
ATOM 517 C CA . ILE A 1 69 ? 0.385 -1.726 0.901 1.00 96.75 69 ILE A CA 1
ATOM 518 C C . ILE A 1 69 ? 1.343 -2.780 0.339 1.00 96.75 69 ILE A C 1
ATOM 520 O O . ILE A 1 69 ? 1.682 -2.754 -0.845 1.00 96.75 69 ILE A O 1
ATOM 524 N N . LYS A 1 70 ? 1.770 -3.740 1.172 1.00 95.38 70 LYS A N 1
ATOM 525 C CA . LYS A 1 70 ? 2.680 -4.808 0.740 1.00 95.38 70 LYS A CA 1
ATOM 526 C C . LYS A 1 70 ? 2.045 -5.672 -0.349 1.00 95.38 70 LYS A C 1
ATOM 528 O O . LYS A 1 70 ? 2.687 -5.937 -1.361 1.00 95.38 70 LYS A O 1
ATOM 533 N N . ALA A 1 71 ? 0.796 -6.089 -0.156 1.00 94.81 71 ALA A N 1
ATOM 534 C CA . ALA A 1 71 ? 0.068 -6.904 -1.120 1.00 94.81 71 ALA A CA 1
ATOM 535 C C . ALA A 1 71 ? -0.133 -6.170 -2.454 1.00 94.81 71 ALA A C 1
ATOM 537 O O . ALA A 1 71 ? 0.124 -6.758 -3.502 1.00 94.81 71 ALA A O 1
ATOM 538 N N . ALA A 1 72 ? -0.505 -4.889 -2.407 1.00 94.69 72 ALA A N 1
ATOM 539 C CA . ALA A 1 72 ? -0.658 -4.046 -3.583 1.00 94.69 72 ALA A CA 1
ATOM 540 C C . ALA A 1 72 ? 0.669 -3.926 -4.348 1.00 94.69 72 ALA A C 1
ATOM 542 O O . ALA A 1 72 ? 0.716 -4.232 -5.536 1.00 94.69 72 ALA A O 1
ATOM 543 N N . ARG A 1 73 ? 1.778 -3.605 -3.668 1.00 92.31 73 ARG A N 1
ATOM 544 C CA . ARG A 1 73 ? 3.113 -3.527 -4.294 1.00 92.31 73 ARG A CA 1
ATOM 545 C C . ARG A 1 73 ? 3.549 -4.841 -4.935 1.00 92.31 73 ARG A C 1
ATOM 547 O O . ARG A 1 73 ? 4.059 -4.825 -6.043 1.00 92.31 73 ARG A O 1
ATOM 554 N N . MET A 1 74 ? 3.325 -5.969 -4.262 1.00 88.81 74 MET A N 1
ATOM 555 C CA . MET A 1 74 ? 3.674 -7.294 -4.792 1.00 88.81 74 MET A CA 1
ATOM 556 C C . MET A 1 74 ? 2.800 -7.727 -5.975 1.00 88.81 74 MET A C 1
ATOM 558 O O . MET A 1 74 ? 3.181 -8.637 -6.702 1.00 88.81 74 MET A O 1
ATOM 562 N N . SER A 1 75 ? 1.617 -7.131 -6.138 1.00 85.69 75 SER A N 1
ATOM 563 C CA . SER A 1 75 ? 0.716 -7.428 -7.256 1.00 85.69 75 SER A CA 1
ATOM 564 C C . SER A 1 75 ? 0.984 -6.602 -8.510 1.00 85.69 75 SER A C 1
ATOM 566 O O . SER A 1 75 ? 0.426 -6.916 -9.558 1.00 85.69 75 SER A O 1
ATOM 568 N N . LEU A 1 76 ? 1.810 -5.558 -8.403 1.00 83.44 76 LEU A N 1
ATOM 569 C CA . LEU A 1 76 ? 2.212 -4.741 -9.538 1.00 83.44 76 LEU A CA 1
ATOM 570 C C . LEU A 1 76 ? 3.475 -5.330 -10.157 1.00 83.44 76 LEU A C 1
ATOM 572 O O . LEU A 1 76 ? 4.506 -5.451 -9.497 1.00 83.44 76 LEU A O 1
ATOM 576 N N . GLU A 1 77 ? 3.394 -5.672 -11.436 1.00 76.81 77 GLU A N 1
ATOM 577 C CA . GLU A 1 77 ? 4.574 -6.003 -12.220 1.00 76.81 77 GLU A CA 1
ATOM 578 C C . GLU A 1 77 ? 5.322 -4.709 -12.561 1.00 76.81 77 GLU A C 1
ATOM 580 O O . GLU A 1 77 ? 4.772 -3.804 -13.189 1.00 76.81 77 GLU A O 1
ATOM 585 N N . VAL A 1 78 ? 6.576 -4.608 -12.121 1.00 76.81 78 VAL A N 1
ATOM 586 C CA . VAL A 1 78 ? 7.470 -3.498 -12.466 1.00 76.81 78 VAL A CA 1
ATOM 587 C C . VAL A 1 78 ? 8.619 -4.070 -13.281 1.00 76.81 78 VAL A C 1
ATOM 589 O O . VAL A 1 78 ? 9.492 -4.750 -12.740 1.00 76.81 78 VAL A O 1
ATOM 592 N N . LYS A 1 79 ? 8.619 -3.794 -14.587 1.00 83.06 79 LYS A N 1
ATOM 593 C CA . LYS A 1 79 ? 9.713 -4.159 -15.488 1.00 83.06 79 LYS A CA 1
ATOM 594 C C . LYS A 1 79 ? 10.657 -2.972 -15.644 1.00 83.06 79 LYS A C 1
ATOM 596 O O . LYS A 1 79 ? 10.236 -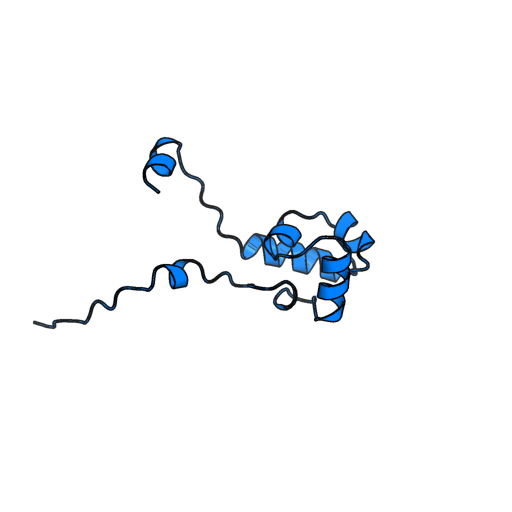1.882 -16.022 1.00 83.06 79 LYS A O 1
ATOM 601 N N . PHE A 1 80 ? 11.938 -3.194 -15.373 1.00 88.50 80 PHE A N 1
ATOM 602 C CA . PHE A 1 80 ? 12.979 -2.250 -15.760 1.00 88.50 80 PHE A CA 1
ATOM 603 C C . PHE A 1 80 ? 13.299 -2.474 -17.235 1.00 88.50 80 PHE A C 1
ATOM 605 O O . PHE A 1 80 ? 13.588 -3.600 -17.635 1.00 88.50 80 PHE A O 1
ATOM 612 N N . VAL A 1 81 ? 13.217 -1.411 -18.028 1.00 90.75 81 VAL A N 1
ATOM 613 C CA . VAL A 1 81 ? 13.528 -1.425 -19.460 1.00 90.75 81 VAL A CA 1
ATOM 614 C C . VAL A 1 81 ? 14.504 -0.301 -19.775 1.00 90.75 81 VAL A C 1
ATOM 616 O O . VAL A 1 81 ? 14.484 0.754 -19.134 1.00 90.75 81 VAL A O 1
ATOM 619 N N . THR A 1 82 ? 15.380 -0.526 -20.746 1.00 95.50 82 THR A N 1
ATOM 620 C CA . THR A 1 82 ? 16.232 0.526 -21.302 1.00 95.50 82 THR A CA 1
ATOM 621 C C . THR A 1 82 ? 15.410 1.496 -22.154 1.00 95.50 82 THR A C 1
ATOM 623 O O . THR A 1 82 ? 14.300 1.191 -22.588 1.00 95.50 82 THR A O 1
ATOM 626 N N . GLY A 1 83 ? 15.966 2.680 -22.434 1.00 95.94 83 GLY A N 1
ATOM 627 C CA . GLY A 1 83 ? 15.298 3.656 -23.302 1.00 95.94 83 GLY A CA 1
ATOM 628 C C . GLY A 1 83 ? 15.045 3.138 -24.723 1.00 95.94 83 GLY A C 1
ATOM 629 O O . GLY A 1 83 ? 14.065 3.540 -25.340 1.00 95.94 83 GLY A O 1
ATOM 630 N N . ALA A 1 84 ? 15.893 2.229 -25.218 1.00 96.12 84 ALA A N 1
ATOM 631 C CA . ALA A 1 84 ? 15.695 1.578 -26.510 1.00 96.12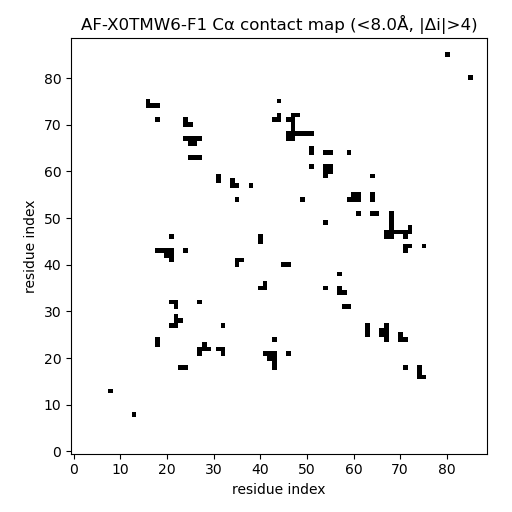 84 ALA A CA 1
ATOM 632 C C . ALA A 1 84 ? 14.512 0.598 -26.469 1.00 96.12 84 ALA A C 1
ATOM 634 O O . ALA A 1 84 ? 13.618 0.705 -27.297 1.00 96.12 84 ALA A O 1
ATOM 635 N N . GLU A 1 85 ? 14.455 -0.281 -25.464 1.00 94.50 85 GLU A N 1
ATOM 636 C CA . GLU A 1 85 ? 13.342 -1.228 -25.293 1.00 94.50 85 GLU A CA 1
ATOM 637 C C . GLU A 1 85 ? 11.992 -0.522 -25.112 1.00 94.50 85 GLU A C 1
ATOM 639 O O . GLU A 1 85 ? 10.979 -1.007 -25.601 1.00 94.50 85 GLU A O 1
ATOM 644 N N . LEU A 1 86 ? 11.963 0.633 -24.435 1.00 93.25 86 LEU A N 1
ATOM 645 C CA . LEU A 1 86 ? 10.736 1.416 -24.264 1.00 93.25 86 LEU A CA 1
ATOM 646 C C . LEU A 1 86 ? 10.160 1.920 -25.596 1.00 93.25 86 LEU A C 1
ATOM 648 O O . LEU A 1 86 ? 8.949 2.077 -25.700 1.00 93.25 86 LEU A O 1
ATOM 652 N N . LEU A 1 87 ? 11.004 2.188 -26.596 1.00 93.25 87 LEU A N 1
ATOM 653 C CA . LEU A 1 87 ? 10.554 2.644 -27.913 1.00 93.25 87 LEU A CA 1
ATOM 654 C C . LEU A 1 87 ? 9.848 1.530 -28.707 1.00 93.25 87 LEU A C 1
ATOM 656 O O . LEU A 1 87 ? 9.078 1.831 -29.615 1.00 93.25 87 LEU A O 1
ATOM 660 N N . GLU A 1 88 ? 10.126 0.267 -28.377 1.00 90.56 88 GLU A N 1
ATOM 661 C CA . GLU A 1 88 ? 9.606 -0.919 -29.068 1.00 90.56 88 GLU A CA 1
ATOM 662 C C . GLU A 1 88 ? 8.398 -1.573 -28.366 1.00 90.56 88 GLU A C 1
ATOM 664 O O .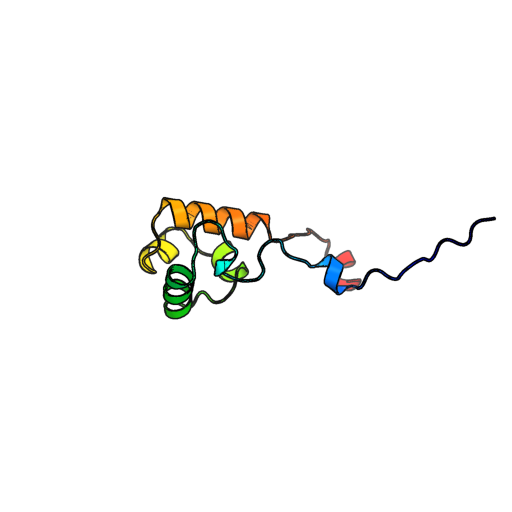 GLU A 1 88 ? 7.838 -2.527 -28.908 1.00 90.56 88 GLU A O 1
ATOM 669 N N . LEU A 1 89 ? 8.009 -1.088 -27.176 1.00 81.56 89 LEU A N 1
ATOM 670 C CA . LEU A 1 89 ? 6.817 -1.532 -26.429 1.00 81.56 89 LEU A CA 1
ATOM 671 C C . LEU A 1 89 ? 5.520 -0.947 -27.004 1.00 81.56 89 LEU A C 1
ATOM 673 O O . LEU A 1 89 ? 4.532 -1.714 -27.068 1.00 81.56 89 LEU A O 1
#

Nearest PDB structures (foldseek):
  2zud-assembly1_A  TM=7.372E-01  e=7.339E-05  Saccharolobus solfataricus
  6l97-assembly1_A  TM=6.399E-01  e=2.954E-02  Saccharolobus solfataricus P2
  4fs1-assembly1_A  TM=7.125E-01  e=7.711E-02  Homo sapiens
  1y88-assembly1_A  TM=7.207E-01  e=2.270E-01  Archaeoglobus fulgidus
  4eyh-assembly1_B  TM=6.340E-01  e=2.013E-01  Homo sapiens